Protein AF-A0A919B5L8-F1 (afdb_monomer)

Structure (mmCIF, N/CA/C/O backbone):
data_AF-A0A919B5L8-F1
#
_entry.id   AF-A0A919B5L8-F1
#
loop_
_atom_site.group_PDB
_atom_site.id
_atom_site.type_symbol
_atom_site.label_atom_id
_atom_site.label_alt_id
_atom_site.label_comp_id
_atom_site.label_asym_id
_atom_site.label_entity_id
_atom_site.label_seq_id
_atom_site.pdbx_PDB_ins_code
_atom_site.Cartn_x
_atom_site.Cartn_y
_atom_site.Cartn_z
_atom_site.occupancy
_atom_site.B_iso_or_equiv
_atom_site.auth_seq_id
_atom_site.auth_comp_id
_atom_site.auth_asym_id
_atom_site.auth_atom_id
_atom_site.pdbx_PDB_model_num
ATOM 1 N N . MET A 1 1 ? 1.420 0.100 -23.582 1.00 60.31 1 MET A N 1
ATOM 2 C CA . MET A 1 1 ? 1.614 -1.214 -22.937 1.00 60.31 1 MET A CA 1
ATOM 3 C C . MET A 1 1 ? 2.381 -2.077 -23.911 1.00 60.31 1 MET A C 1
ATOM 5 O O . MET A 1 1 ? 1.952 -2.174 -25.057 1.00 60.31 1 MET A O 1
ATOM 9 N N . ASP A 1 2 ? 3.539 -2.589 -23.513 1.00 67.56 2 ASP A N 1
ATOM 10 C CA . ASP A 1 2 ? 4.320 -3.489 -24.355 1.00 67.56 2 ASP A CA 1
ATOM 11 C C . ASP A 1 2 ? 3.736 -4.912 -24.289 1.00 67.56 2 ASP A C 1
ATOM 13 O O . ASP A 1 2 ? 3.061 -5.302 -23.337 1.00 67.56 2 ASP A O 1
ATOM 17 N N . SER A 1 3 ? 3.939 -5.700 -25.340 1.00 75.19 3 SER A N 1
ATOM 18 C CA . SER A 1 3 ? 3.401 -7.063 -25.433 1.00 75.19 3 SER A CA 1
ATOM 19 C C . SER A 1 3 ? 4.156 -8.077 -24.563 1.00 75.19 3 SER A C 1
ATOM 21 O O . SER A 1 3 ? 3.822 -9.260 -24.583 1.00 75.19 3 SER A O 1
ATOM 23 N N . SER A 1 4 ? 5.172 -7.641 -23.811 1.00 79.81 4 SER A N 1
ATOM 24 C CA . SER A 1 4 ? 6.021 -8.505 -22.981 1.00 79.81 4 SER A CA 1
ATOM 25 C C . SER A 1 4 ? 5.257 -9.142 -21.812 1.00 79.81 4 SER A C 1
ATOM 27 O O . SER A 1 4 ? 5.601 -10.243 -21.385 1.00 79.81 4 SER A O 1
ATOM 29 N N . TRP A 1 5 ? 4.172 -8.504 -21.355 1.00 81.00 5 TRP A N 1
ATOM 30 C CA . TRP A 1 5 ? 3.288 -8.999 -20.294 1.00 81.00 5 TRP A CA 1
ATOM 31 C C . TRP A 1 5 ? 2.205 -9.968 -20.767 1.00 81.00 5 TRP A C 1
ATOM 33 O O . TRP A 1 5 ? 1.547 -10.583 -19.932 1.00 81.00 5 TRP A O 1
ATOM 43 N N . ALA A 1 6 ? 2.010 -10.137 -22.080 1.00 86.06 6 ALA A N 1
ATOM 44 C CA . ALA A 1 6 ? 0.993 -11.041 -22.622 1.00 86.06 6 ALA A CA 1
ATOM 45 C C . ALA A 1 6 ? 1.053 -12.480 -22.048 1.00 86.06 6 ALA A C 1
ATOM 47 O O . ALA A 1 6 ? -0.009 -13.026 -21.749 1.00 86.06 6 ALA A O 1
ATOM 48 N N . PRO A 1 7 ? 2.236 -13.097 -21.835 1.00 91.81 7 PRO A N 1
ATOM 49 C CA . PRO A 1 7 ? 2.331 -14.397 -21.163 1.00 91.81 7 PRO A CA 1
ATOM 50 C C . PRO A 1 7 ? 2.202 -14.352 -19.627 1.00 91.81 7 PRO A C 1
ATOM 52 O O . PRO A 1 7 ? 2.085 -15.412 -19.017 1.00 91.81 7 PRO A O 1
ATOM 55 N N . TYR A 1 8 ? 2.209 -13.172 -18.991 1.00 89.94 8 TYR A N 1
ATOM 56 C CA . TYR A 1 8 ? 2.233 -13.005 -17.526 1.00 89.94 8 TYR A CA 1
ATOM 57 C C . TYR A 1 8 ? 1.131 -12.057 -17.003 1.00 89.94 8 TYR A C 1
ATOM 59 O O . TYR A 1 8 ? 1.432 -11.065 -16.326 1.00 89.94 8 TYR A O 1
ATOM 67 N N . PRO A 1 9 ? -0.156 -12.337 -17.277 1.00 90.00 9 PRO A N 1
ATOM 68 C CA . PRO A 1 9 ? -1.257 -11.451 -16.896 1.00 90.00 9 PRO A CA 1
ATOM 69 C C . PRO A 1 9 ? -1.382 -11.258 -15.376 1.00 90.00 9 PRO A C 1
ATOM 71 O O . PRO A 1 9 ? -1.679 -10.153 -14.926 1.00 90.00 9 PRO A O 1
ATOM 74 N N . ASP A 1 10 ? -1.100 -12.290 -14.576 1.00 90.88 10 ASP A N 1
ATOM 75 C CA . ASP A 1 10 ? -1.184 -12.206 -13.111 1.00 90.88 10 ASP A CA 1
ATOM 76 C C . ASP A 1 10 ? -0.082 -11.320 -12.522 1.00 90.88 10 ASP A C 1
ATOM 78 O O . ASP A 1 10 ? -0.336 -10.492 -11.648 1.00 90.88 10 ASP A O 1
ATOM 82 N N . SER A 1 11 ? 1.145 -11.440 -13.035 1.00 87.81 11 SER A N 1
ATOM 83 C CA . SER A 1 11 ? 2.266 -10.585 -12.629 1.00 87.81 11 SER A CA 1
ATOM 84 C C . SER A 1 11 ? 2.037 -9.131 -13.037 1.00 87.81 11 SER A C 1
ATOM 86 O O . SER A 1 11 ? 2.359 -8.219 -12.270 1.00 87.81 11 SER A O 1
ATOM 88 N N . PHE A 1 12 ? 1.430 -8.909 -14.205 1.00 87.94 12 PHE A N 1
ATOM 89 C CA . PHE A 1 12 ? 0.995 -7.585 -14.635 1.00 87.94 12 PHE A CA 1
ATOM 90 C C . PHE A 1 12 ? -0.077 -7.024 -13.696 1.00 87.94 12 PHE A C 1
ATOM 92 O O . PHE A 1 12 ? 0.077 -5.920 -13.183 1.00 87.94 12 PHE A O 1
ATOM 99 N N . TYR A 1 13 ? -1.129 -7.785 -13.388 1.00 88.00 13 TYR A N 1
ATOM 100 C CA . TYR A 1 13 ? -2.170 -7.339 -12.459 1.00 88.00 13 TYR A CA 1
ATOM 101 C C . TYR A 1 13 ? -1.612 -7.056 -11.056 1.00 88.00 13 TYR A C 1
ATOM 103 O O . TYR A 1 13 ? -1.962 -6.054 -10.431 1.00 88.00 13 TYR A O 1
ATOM 111 N N . GLY A 1 14 ? -0.708 -7.904 -10.568 1.00 86.69 14 GLY A N 1
ATOM 112 C CA . GLY A 1 14 ? 0.017 -7.717 -9.316 1.00 86.69 14 GLY A CA 1
ATOM 113 C C . GLY A 1 14 ? 0.762 -6.385 -9.290 1.00 86.69 14 GLY A C 1
ATOM 114 O O . GLY A 1 14 ? 0.399 -5.464 -8.559 1.00 86.69 14 GLY A O 1
ATOM 115 N N . SER A 1 15 ? 1.788 -6.282 -10.130 1.00 83.00 15 SER A N 1
ATOM 116 C CA . SER A 1 15 ? 2.733 -5.163 -10.126 1.00 83.00 15 SER A CA 1
ATOM 117 C C . SER A 1 15 ? 2.129 -3.855 -10.640 1.00 83.00 15 SER A C 1
ATOM 119 O O . SER A 1 15 ? 2.385 -2.801 -10.066 1.00 83.00 15 SER A O 1
ATOM 121 N N . GLN A 1 16 ? 1.313 -3.896 -11.693 1.00 86.00 16 GLN A N 1
ATOM 122 C CA . GLN A 1 16 ? 0.844 -2.689 -12.369 1.00 86.00 16 GLN A CA 1
ATOM 123 C C . GLN A 1 16 ? -0.503 -2.194 -11.857 1.00 86.00 16 GLN A C 1
ATOM 125 O O . GLN A 1 16 ? -0.760 -1.005 -11.970 1.00 86.00 16 GLN A O 1
ATOM 130 N N . LEU A 1 17 ? -1.377 -3.051 -11.318 1.00 85.56 17 LEU A N 1
ATOM 131 C CA . LEU A 1 17 ? -2.771 -2.659 -11.057 1.00 85.56 17 LEU A CA 1
ATOM 132 C C . LEU A 1 17 ? -3.190 -2.777 -9.589 1.00 85.56 17 LEU A C 1
ATOM 134 O O . LEU A 1 17 ? -3.855 -1.888 -9.063 1.00 85.56 17 LEU A O 1
ATOM 138 N N . SER A 1 18 ? -2.822 -3.861 -8.908 1.00 86.62 18 SER A N 1
ATOM 139 C CA . SER A 1 18 ? -3.293 -4.138 -7.545 1.00 86.62 18 SER A CA 1
ATOM 140 C C . SER A 1 18 ? -2.367 -3.558 -6.473 1.00 86.62 18 SER A C 1
ATOM 142 O O . SER A 1 18 ? -2.794 -2.740 -5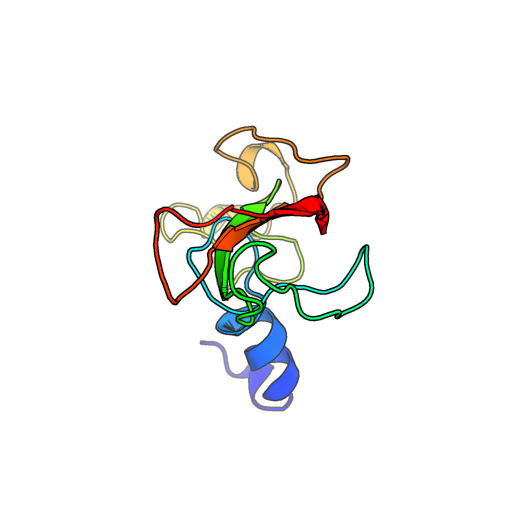.647 1.00 86.62 18 SER A O 1
ATOM 144 N N . VAL A 1 19 ? -1.085 -3.931 -6.506 1.00 87.69 19 VAL A N 1
ATOM 145 C CA . VAL A 1 19 ? -0.053 -3.514 -5.547 1.00 87.69 19 VAL A CA 1
ATOM 146 C C . VAL A 1 19 ? 0.982 -2.587 -6.185 1.00 87.69 19 VAL A C 1
ATOM 148 O O . VAL A 1 19 ? 2.160 -2.647 -5.841 1.00 87.69 19 VAL A O 1
ATOM 151 N N . ALA A 1 20 ? 0.511 -1.685 -7.054 1.00 88.62 20 ALA A N 1
ATOM 152 C CA . ALA A 1 20 ? 1.323 -0.635 -7.668 1.00 88.62 20 ALA A CA 1
ATOM 153 C C . ALA A 1 20 ? 2.235 0.084 -6.642 1.00 88.62 20 ALA A C 1
ATOM 155 O O . ALA A 1 20 ? 1.812 0.258 -5.483 1.00 88.62 20 ALA A O 1
ATOM 156 N N . PRO A 1 21 ? 3.476 0.438 -7.038 1.00 88.25 21 PRO A N 1
ATOM 157 C CA . PRO A 1 21 ? 4.458 1.112 -6.196 1.00 88.25 21 PRO A CA 1
ATOM 158 C C . PRO A 1 21 ? 4.044 2.565 -5.930 1.00 88.25 21 PRO A C 1
ATOM 160 O O . PRO A 1 21 ? 3.016 3.032 -6.419 1.00 88.25 21 PRO A O 1
ATOM 163 N N . GLY A 1 22 ? 4.831 3.252 -5.104 1.00 90.56 22 GLY A N 1
ATOM 164 C CA . GLY A 1 22 ? 4.642 4.675 -4.871 1.00 90.56 22 GLY A CA 1
ATOM 165 C C . GLY A 1 22 ? 3.470 5.061 -3.985 1.00 90.56 22 GLY A C 1
ATOM 166 O O . GLY A 1 22 ? 2.945 4.271 -3.183 1.00 90.56 22 GLY A O 1
ATOM 167 N N . TRP A 1 23 ? 3.124 6.340 -4.086 1.00 92.00 23 TRP A N 1
ATOM 168 C CA . TRP A 1 23 ? 2.037 6.953 -3.342 1.00 92.00 23 TRP A CA 1
ATOM 169 C C . TRP A 1 23 ? 0.710 6.706 -4.048 1.00 92.00 23 TRP A C 1
ATOM 171 O O . TRP A 1 23 ? 0.529 7.043 -5.216 1.00 92.00 23 TRP A O 1
ATOM 181 N N . LYS A 1 24 ? -0.259 6.132 -3.331 1.00 91.12 24 LYS A N 1
ATOM 182 C CA . LYS A 1 24 ? -1.569 5.807 -3.914 1.00 91.12 24 LYS A CA 1
ATOM 183 C C . LYS A 1 24 ? -2.704 5.902 -2.915 1.00 91.12 24 LYS A C 1
ATOM 185 O O . LYS A 1 24 ? -2.544 5.574 -1.739 1.00 91.12 24 LYS A O 1
ATOM 190 N N . VAL A 1 25 ? -3.874 6.279 -3.419 1.00 93.62 25 VAL A N 1
ATOM 191 C CA . VAL A 1 25 ? -5.134 6.262 -2.673 1.00 93.62 25 VAL A CA 1
ATOM 192 C C . VAL A 1 25 ? -5.855 4.941 -2.940 1.00 93.62 25 VAL A C 1
ATOM 194 O O . VAL A 1 25 ? -6.020 4.537 -4.090 1.00 93.62 25 VAL A O 1
ATOM 197 N N . GLY A 1 26 ? -6.288 4.261 -1.880 1.00 91.12 26 GLY A N 1
ATOM 198 C CA . GLY A 1 26 ? -6.963 2.969 -1.980 1.00 91.12 26 GLY A CA 1
ATOM 199 C C . GLY A 1 26 ? -6.079 1.846 -2.533 1.00 91.12 26 GLY A C 1
ATOM 200 O O . GLY A 1 26 ? -4.900 1.714 -2.191 1.00 91.12 26 GLY A O 1
ATOM 201 N N . GLY A 1 27 ? -6.676 1.009 -3.385 1.00 87.56 27 GLY A N 1
ATOM 202 C CA . GLY A 1 27 ? -6.026 -0.155 -3.988 1.00 87.56 27 GLY A CA 1
ATOM 203 C C . GLY A 1 27 ? -5.870 -1.327 -3.020 1.00 87.56 27 GLY A C 1
ATOM 204 O O . GLY A 1 27 ? -6.586 -1.432 -2.024 1.00 87.56 27 GLY A O 1
ATOM 205 N N . TRP A 1 28 ? -4.931 -2.226 -3.320 1.00 88.31 28 TRP A N 1
ATOM 206 C CA . TRP A 1 28 ? -4.609 -3.348 -2.444 1.00 88.31 28 TRP A CA 1
ATOM 207 C C . TRP A 1 28 ? -3.334 -3.059 -1.648 1.00 88.31 28 TRP A C 1
ATOM 209 O O . TRP A 1 28 ? -2.353 -2.552 -2.216 1.00 88.31 28 TRP A O 1
ATOM 219 N N . PRO A 1 29 ? -3.318 -3.367 -0.339 1.00 86.75 29 PRO A N 1
ATOM 220 C CA . PRO A 1 29 ? -2.093 -3.283 0.431 1.00 86.75 29 PRO A CA 1
ATOM 221 C C . PRO A 1 29 ? -1.136 -4.384 -0.042 1.00 86.75 29 PRO A C 1
ATOM 223 O O . PRO A 1 29 ? -1.587 -5.517 -0.176 1.00 86.75 29 PRO A O 1
ATOM 226 N N . PRO A 1 30 ? 0.149 -4.104 -0.317 1.00 84.38 30 PRO A N 1
ATOM 227 C CA . PRO A 1 30 ? 1.165 -5.147 -0.442 1.00 84.38 30 PRO A CA 1
ATOM 228 C C . PRO A 1 30 ? 1.441 -5.814 0.899 1.00 84.38 30 PRO A C 1
ATOM 230 O O . PRO A 1 30 ? 1.194 -5.222 1.953 1.00 84.38 30 PRO A O 1
ATOM 233 N N . TRP A 1 31 ? 1.932 -7.048 0.828 1.00 82.50 31 TRP A N 1
ATOM 234 C CA . TRP A 1 31 ? 2.208 -7.907 1.974 1.00 82.50 31 TRP A CA 1
ATOM 235 C C . TRP A 1 31 ? 3.685 -8.294 1.877 1.00 82.50 31 TRP A C 1
ATOM 237 O O . TRP A 1 31 ? 4.069 -8.997 0.943 1.00 82.50 31 TRP A O 1
ATOM 247 N N . GLY A 1 32 ? 4.519 -7.768 2.774 1.00 80.56 32 GLY A N 1
ATOM 248 C CA . GLY A 1 32 ? 5.972 -7.984 2.733 1.00 80.56 32 GLY A CA 1
ATOM 249 C C . GLY A 1 32 ? 6.583 -8.112 4.121 1.00 80.56 32 GLY A C 1
ATOM 250 O O . GLY A 1 32 ? 7.238 -9.106 4.423 1.00 80.56 32 GLY A O 1
ATOM 251 N N . LEU A 1 33 ? 6.320 -7.132 4.989 1.00 87.56 33 LEU A N 1
ATOM 252 C CA . LEU A 1 33 ? 6.812 -7.140 6.373 1.00 87.56 33 LEU A CA 1
ATOM 253 C C . LEU A 1 33 ? 5.876 -7.826 7.364 1.00 87.56 33 LEU A C 1
ATOM 255 O O . LEU A 1 33 ? 6.325 -8.268 8.420 1.00 87.56 33 LEU A O 1
ATOM 259 N N . THR A 1 34 ? 4.577 -7.871 7.070 1.00 86.44 34 THR A N 1
ATOM 260 C CA . THR A 1 34 ? 3.609 -8.552 7.932 1.00 86.44 34 THR A CA 1
ATOM 261 C C . THR A 1 34 ? 2.707 -9.461 7.130 1.00 86.44 34 THR A C 1
ATOM 263 O O . THR A 1 34 ? 2.434 -9.197 5.960 1.00 86.44 34 THR A O 1
ATOM 266 N N . ASP A 1 35 ? 2.157 -10.459 7.812 1.00 85.31 35 ASP A N 1
ATOM 267 C CA . ASP A 1 35 ? 1.146 -11.341 7.248 1.00 85.31 35 ASP A CA 1
ATOM 268 C C . ASP A 1 35 ? -0.084 -10.576 6.734 1.00 85.31 35 ASP A C 1
ATOM 270 O O . ASP A 1 35 ? -0.435 -9.507 7.263 1.00 85.31 35 ASP A O 1
ATOM 274 N N . PRO A 1 36 ? -0.789 -11.143 5.739 1.00 84.69 36 PRO A N 1
ATOM 275 C CA . PRO A 1 36 ? -1.954 -10.534 5.109 1.00 84.69 36 PRO A CA 1
ATOM 276 C C . PRO A 1 36 ? -3.217 -10.652 5.954 1.00 84.69 36 PRO A C 1
ATOM 278 O O . PRO A 1 36 ? -4.201 -11.304 5.601 1.00 84.69 36 PRO A O 1
ATOM 281 N N . ILE A 1 37 ? -3.182 -10.006 7.110 1.00 87.56 37 ILE A N 1
ATOM 282 C CA . ILE A 1 37 ? -4.260 -10.039 8.085 1.00 87.56 37 ILE A CA 1
ATOM 283 C C . ILE A 1 37 ? -5.166 -8.833 7.855 1.00 87.56 37 ILE A C 1
ATOM 285 O O . ILE A 1 37 ? -4.722 -7.682 7.875 1.00 87.56 37 ILE A O 1
ATOM 289 N N . ALA A 1 38 ? -6.460 -9.105 7.672 1.00 90.69 38 ALA A N 1
ATOM 290 C CA . ALA A 1 38 ? -7.474 -8.065 7.595 1.00 90.69 38 ALA A CA 1
ATOM 291 C C . ALA A 1 38 ? -7.456 -7.198 8.861 1.00 90.69 38 ALA A C 1
ATOM 293 O O . ALA A 1 38 ? -7.345 -7.695 9.983 1.00 90.69 38 ALA A O 1
ATOM 294 N N . ARG A 1 39 ? -7.578 -5.884 8.676 1.00 91.81 39 ARG A N 1
ATOM 295 C CA . ARG A 1 39 ? -7.681 -4.929 9.779 1.00 91.81 39 ARG A CA 1
ATOM 296 C C . ARG A 1 39 ? -9.148 -4.642 10.058 1.00 91.81 39 ARG A C 1
ATOM 298 O O . ARG A 1 39 ? -9.947 -4.546 9.128 1.00 91.81 39 ARG A O 1
ATOM 305 N N . PHE A 1 40 ? -9.491 -4.511 11.332 1.00 96.94 40 PHE A N 1
ATOM 306 C CA . PHE A 1 40 ? -10.857 -4.276 11.782 1.00 96.94 40 PHE A CA 1
ATOM 307 C C . PHE A 1 40 ? -10.902 -3.029 12.653 1.00 96.94 40 PHE A C 1
ATOM 309 O O . PHE A 1 40 ? -10.004 -2.791 13.460 1.00 96.94 40 PHE A O 1
ATOM 316 N N . CYS A 1 41 ? -11.949 -2.232 12.472 1.00 97.94 41 CYS A N 1
ATOM 317 C CA . CYS A 1 41 ? -12.169 -1.027 13.247 1.00 97.94 41 CYS A CA 1
ATOM 318 C C . CYS A 1 41 ? -12.444 -1.397 14.707 1.00 97.94 41 CYS A C 1
ATOM 320 O O . CYS A 1 41 ? -13.334 -2.196 14.992 1.00 97.94 41 CYS A O 1
ATOM 322 N N . THR A 1 42 ? -11.730 -0.776 15.641 1.00 97.56 42 THR A N 1
ATOM 323 C CA . THR A 1 42 ? -11.901 -1.035 17.078 1.00 97.56 42 THR A CA 1
ATOM 324 C C . THR A 1 42 ? -13.206 -0.475 17.647 1.00 97.56 42 THR A C 1
ATOM 326 O O . THR A 1 42 ? -13.628 -0.917 18.710 1.00 97.56 42 THR A O 1
ATOM 329 N N . ALA A 1 43 ? -13.862 0.463 16.952 1.00 98.19 43 ALA A N 1
ATOM 330 C CA . ALA A 1 43 ? -15.126 1.057 17.393 1.00 98.19 43 ALA A CA 1
ATOM 331 C C . ALA A 1 43 ? -16.361 0.229 16.998 1.00 98.19 43 ALA A C 1
ATOM 333 O O . ALA A 1 43 ? -17.289 0.102 17.789 1.00 98.19 43 ALA A O 1
ATOM 334 N N . CYS A 1 44 ? -16.383 -0.337 15.785 1.00 97.88 44 CYS A N 1
ATOM 335 C CA . CYS A 1 44 ? -17.572 -1.011 15.238 1.00 97.88 44 CYS A CA 1
ATOM 336 C C . CYS A 1 44 ? -17.320 -2.424 14.688 1.00 97.88 44 CYS A C 1
ATOM 338 O O . CYS A 1 44 ? -18.258 -3.090 14.265 1.00 97.88 44 CYS A O 1
ATOM 340 N N . GLY A 1 45 ? -16.069 -2.892 14.651 1.00 97.81 45 GLY A N 1
ATOM 341 C CA . GLY A 1 45 ? -15.710 -4.217 14.136 1.00 97.81 45 GLY A CA 1
ATOM 342 C C . GLY A 1 45 ? -15.717 -4.351 12.609 1.00 97.81 45 GLY A C 1
ATOM 343 O O . GLY A 1 45 ? -15.360 -5.413 12.104 1.00 97.81 45 GLY A O 1
ATOM 344 N N . ALA A 1 46 ? -16.073 -3.308 11.851 1.00 98.00 46 ALA A N 1
ATOM 345 C CA . ALA A 1 46 ? -16.067 -3.356 10.389 1.00 98.00 46 ALA A CA 1
ATOM 346 C C . ALA A 1 46 ? -14.651 -3.569 9.828 1.00 98.00 46 ALA A C 1
ATOM 348 O O . ALA A 1 46 ? -13.673 -3.014 10.344 1.00 98.00 46 ALA A O 1
ATOM 349 N N . LYS A 1 47 ? -14.536 -4.344 8.740 1.00 97.00 47 LYS A N 1
ATOM 350 C CA . LYS A 1 47 ? -13.271 -4.505 8.011 1.00 97.00 47 LYS A CA 1
ATOM 351 C C . LYS A 1 47 ? -12.846 -3.149 7.449 1.00 97.00 47 LYS A C 1
ATOM 353 O O . LYS A 1 47 ? -13.598 -2.512 6.718 1.00 97.00 47 LYS A O 1
ATOM 358 N N . MET A 1 48 ? -11.640 -2.719 7.793 1.00 96.62 48 MET A N 1
ATOM 359 C CA . MET A 1 48 ? -11.102 -1.439 7.349 1.00 96.62 48 MET A CA 1
ATOM 360 C C . MET A 1 48 ? -10.636 -1.518 5.896 1.00 96.62 48 MET A C 1
ATOM 362 O O . MET A 1 48 ? -10.158 -2.561 5.437 1.00 96.62 48 MET A O 1
ATOM 366 N N . ALA A 1 49 ? -10.743 -0.395 5.193 1.00 95.31 49 ALA A N 1
ATOM 367 C CA . ALA A 1 49 ? -10.264 -0.240 3.827 1.00 95.31 49 ALA A CA 1
ATOM 368 C C . ALA A 1 49 ? -8.942 0.545 3.813 1.00 95.31 49 ALA A C 1
ATOM 370 O O . ALA A 1 49 ? -8.769 1.455 4.632 1.00 95.31 49 ALA A O 1
ATOM 371 N N . PRO A 1 50 ? -8.001 0.217 2.911 1.00 94.25 50 PRO A N 1
ATOM 372 C CA . PRO A 1 50 ? -6.825 1.048 2.698 1.00 94.25 50 PRO A CA 1
ATOM 373 C C . PRO A 1 50 ? -7.268 2.418 2.174 1.00 94.25 50 PRO A C 1
ATOM 375 O O . PRO A 1 50 ? -8.052 2.508 1.232 1.00 94.25 50 PRO A O 1
ATOM 378 N N . LEU A 1 51 ? -6.767 3.480 2.795 1.00 95.69 51 LEU A N 1
ATOM 379 C CA . LEU A 1 51 ? -6.995 4.860 2.375 1.00 95.69 51 LEU A CA 1
ATOM 380 C C . LEU A 1 51 ? -5.817 5.376 1.561 1.00 95.69 51 LEU A C 1
ATOM 382 O O . LEU A 1 51 ? -6.011 5.880 0.463 1.00 95.69 51 LEU A O 1
ATOM 386 N N . LEU A 1 52 ? -4.607 5.273 2.109 1.00 95.38 52 LEU A N 1
ATOM 387 C CA . LEU A 1 52 ? -3.413 5.883 1.536 1.00 95.38 52 LEU A CA 1
ATOM 388 C C . LEU A 1 52 ? -2.207 4.980 1.773 1.00 95.38 52 LEU A C 1
ATOM 390 O O . LEU A 1 52 ? -1.989 4.510 2.889 1.00 95.38 52 LEU A O 1
ATOM 394 N N . THR A 1 53 ? -1.414 4.771 0.731 1.00 94.50 53 THR A N 1
ATOM 395 C CA . THR A 1 53 ? -0.060 4.227 0.832 1.00 94.50 53 THR A CA 1
ATOM 396 C C . THR A 1 53 ? 0.929 5.344 0.533 1.00 94.50 53 THR A C 1
ATOM 398 O O . THR A 1 53 ? 0.767 6.045 -0.459 1.00 94.50 53 THR A O 1
ATOM 401 N N . ILE A 1 54 ? 1.938 5.490 1.387 1.00 94.62 54 ILE A N 1
ATOM 402 C CA . ILE A 1 54 ? 3.071 6.406 1.246 1.00 94.62 54 ILE A CA 1
ATOM 403 C C . ILE A 1 54 ? 4.323 5.541 1.162 1.00 94.62 54 ILE A C 1
ATOM 405 O O . ILE A 1 54 ? 4.761 4.989 2.173 1.00 94.62 54 ILE A O 1
ATOM 409 N N . ALA A 1 55 ? 4.869 5.370 -0.035 1.00 92.88 55 ALA A N 1
ATOM 410 C CA . ALA A 1 55 ? 6.097 4.611 -0.231 1.00 92.88 55 ALA A CA 1
ATOM 411 C C . ALA A 1 55 ? 7.327 5.514 -0.146 1.00 92.88 55 ALA A C 1
ATOM 413 O O 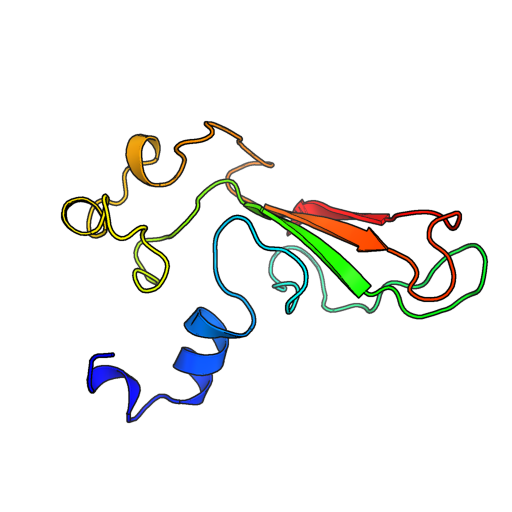. ALA A 1 55 ? 7.255 6.711 -0.413 1.00 92.88 55 ALA A O 1
ATOM 414 N N . SER A 1 56 ? 8.467 4.926 0.225 1.00 92.50 56 SER A N 1
ATOM 415 C CA . SER A 1 56 ? 9.742 5.645 0.156 1.00 92.50 56 SER A CA 1
ATOM 416 C C . SER A 1 56 ? 10.147 5.956 -1.285 1.00 92.50 56 SER A C 1
ATOM 418 O O . SER A 1 56 ? 10.775 6.974 -1.509 1.00 92.50 56 SER A O 1
ATOM 420 N N . ASN A 1 57 ? 9.782 5.100 -2.245 1.00 90.44 57 ASN A N 1
ATOM 421 C CA . ASN A 1 57 ? 10.053 5.293 -3.667 1.00 90.44 57 ASN A CA 1
ATOM 422 C C . ASN A 1 57 ? 8.748 5.187 -4.472 1.00 90.44 57 ASN A C 1
ATOM 424 O O . ASN A 1 57 ? 7.906 4.336 -4.170 1.00 90.44 57 ASN A O 1
ATOM 428 N N . GLU A 1 58 ? 8.609 6.023 -5.498 1.00 88.94 58 GLU A N 1
ATOM 429 C CA . GLU A 1 58 ? 7.472 6.075 -6.423 1.00 88.94 58 GLU A CA 1
ATOM 430 C C . GLU A 1 58 ? 7.459 4.901 -7.411 1.00 88.94 58 GLU A C 1
ATOM 432 O O . GLU A 1 58 ? 6.404 4.355 -7.728 1.00 88.94 58 GLU A O 1
ATOM 437 N N . TRP A 1 59 ? 8.636 4.445 -7.833 1.00 87.44 59 TRP A N 1
ATOM 438 C CA . TRP A 1 59 ? 8.827 3.242 -8.641 1.00 87.44 59 TRP A CA 1
ATOM 439 C C . TRP A 1 59 ? 10.113 2.519 -8.230 1.00 87.44 59 TRP A C 1
ATOM 441 O O . TRP A 1 59 ? 10.871 2.993 -7.380 1.00 87.44 59 TRP A O 1
ATOM 451 N 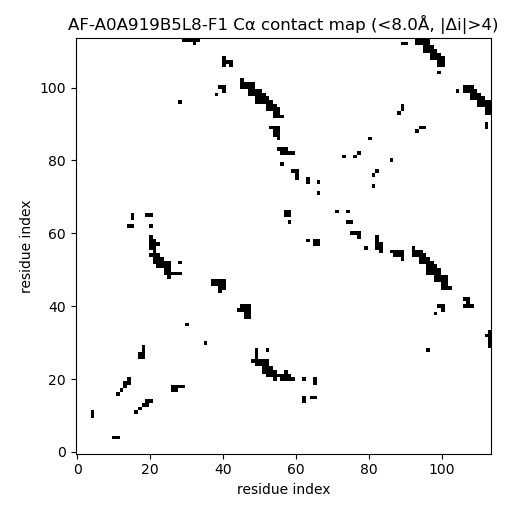N . ASP A 1 60 ? 10.344 1.346 -8.810 1.00 80.31 60 ASP A N 1
ATOM 452 C CA . ASP A 1 60 ? 11.548 0.549 -8.594 1.00 80.31 60 ASP A CA 1
ATOM 453 C C . ASP A 1 60 ? 12.062 -0.032 -9.917 1.00 80.31 60 ASP A C 1
ATOM 455 O O . ASP A 1 60 ? 11.407 0.065 -10.957 1.00 80.31 60 ASP A O 1
ATOM 459 N N . SER A 1 61 ? 13.237 -0.663 -9.878 1.00 75.06 61 SER A N 1
ATOM 460 C CA . SER A 1 61 ? 13.888 -1.245 -11.056 1.00 75.06 61 SER A CA 1
ATOM 461 C C . SER A 1 61 ? 13.104 -2.382 -11.724 1.00 75.06 61 SER A C 1
ATOM 463 O O . SER A 1 61 ? 13.413 -2.730 -12.864 1.00 75.06 61 SER A O 1
ATOM 465 N N . SER A 1 62 ? 12.078 -2.934 -11.073 1.00 73.69 62 SER A N 1
ATOM 466 C CA . SER A 1 62 ? 11.213 -3.989 -11.611 1.00 73.69 62 SER A CA 1
ATOM 467 C C . SER A 1 62 ? 9.883 -3.472 -12.169 1.00 73.69 62 SER A C 1
ATOM 469 O O . SER A 1 62 ? 9.206 -4.191 -12.907 1.00 73.69 62 SER A O 1
ATOM 471 N N . ASN A 1 63 ? 9.501 -2.234 -11.845 1.00 75.94 63 ASN A N 1
ATOM 472 C CA . ASN A 1 63 ? 8.181 -1.701 -12.142 1.00 75.94 63 ASN A CA 1
ATOM 473 C C . ASN A 1 63 ? 8.223 -0.249 -12.627 1.00 75.94 63 ASN A C 1
ATOM 475 O O . ASN A 1 63 ? 8.030 0.693 -11.864 1.00 75.94 63 ASN A O 1
ATOM 479 N N . HIS A 1 64 ? 8.438 -0.084 -13.931 1.00 79.56 64 HIS A N 1
ATOM 480 C CA . HIS A 1 64 ? 8.613 1.234 -14.552 1.00 79.56 64 HIS A CA 1
ATOM 481 C C . HIS A 1 64 ? 7.296 1.802 -15.100 1.00 79.56 64 HIS A C 1
ATOM 483 O O . HIS A 1 64 ? 7.257 2.924 -15.595 1.00 79.56 64 HIS A O 1
ATOM 489 N N . GLY A 1 65 ? 6.198 1.039 -15.031 1.00 80.38 65 GLY A N 1
ATOM 490 C CA . GLY A 1 65 ? 4.909 1.438 -15.608 1.00 80.38 65 GLY A CA 1
ATOM 491 C C . GLY A 1 65 ? 4.257 2.635 -14.912 1.00 80.38 65 GLY A C 1
ATOM 492 O O . GLY A 1 65 ? 3.383 3.270 -15.497 1.00 80.38 65 GLY A O 1
ATOM 493 N N . TRP A 1 66 ? 4.712 2.957 -13.700 1.00 83.88 66 TRP A N 1
ATOM 494 C CA . TRP A 1 66 ? 4.236 4.075 -12.882 1.00 83.88 66 TRP A CA 1
ATOM 495 C C . TRP A 1 66 ? 5.213 5.252 -12.813 1.00 83.88 66 TRP A C 1
ATOM 497 O O . TRP A 1 66 ? 4.983 6.188 -12.052 1.00 83.88 66 TRP A O 1
ATOM 507 N N . VAL A 1 67 ? 6.281 5.239 -13.617 1.00 87.25 67 VAL A N 1
ATOM 508 C CA . VAL A 1 67 ? 7.164 6.404 -13.759 1.00 87.25 67 VAL A CA 1
ATOM 509 C C . VAL A 1 67 ? 6.345 7.564 -14.348 1.00 87.25 67 VAL A C 1
ATOM 511 O O . VAL A 1 67 ? 5.679 7.366 -15.374 1.00 87.25 67 VAL A O 1
ATOM 514 N N . PRO A 1 68 ? 6.374 8.770 -13.750 1.00 84.88 68 PRO A N 1
ATOM 515 C CA . PRO A 1 68 ? 5.721 9.948 -14.315 1.00 84.88 68 PRO A CA 1
ATOM 516 C C . PRO A 1 68 ? 6.130 10.193 -15.771 1.00 84.88 68 PRO A C 1
ATOM 518 O O . PRO A 1 68 ? 7.231 9.838 -16.194 1.00 84.88 68 PRO A O 1
ATOM 521 N N . TYR A 1 69 ? 5.244 10.786 -16.570 1.00 87.19 69 TYR A N 1
ATOM 522 C CA . TYR A 1 69 ? 5.498 10.970 -18.003 1.00 87.19 69 TYR A CA 1
ATOM 523 C C . TYR A 1 69 ? 6.720 11.870 -18.257 1.00 87.19 69 TYR A C 1
ATOM 525 O O . TYR A 1 69 ? 7.533 11.597 -19.140 1.00 87.19 69 TYR A O 1
ATOM 533 N N . GLU A 1 70 ? 6.863 12.915 -17.449 1.00 86.62 70 GLU A N 1
ATOM 534 C CA . GLU A 1 70 ? 7.993 13.839 -17.431 1.00 86.62 70 GLU A CA 1
ATOM 535 C C . GLU A 1 70 ? 9.330 13.162 -17.090 1.00 86.62 70 GLU A C 1
ATOM 537 O O . GLU A 1 70 ? 10.375 13.613 -17.559 1.00 86.62 70 GLU A O 1
ATOM 542 N N . ASP A 1 71 ? 9.287 12.041 -16.366 1.00 85.81 71 ASP A N 1
ATOM 543 C CA . ASP A 1 71 ? 10.456 11.339 -15.831 1.00 85.81 71 ASP A CA 1
ATOM 544 C C . ASP A 1 71 ? 10.775 10.041 -16.588 1.00 85.81 71 ASP A C 1
ATOM 546 O O . ASP A 1 71 ? 11.674 9.295 -16.204 1.00 85.81 71 ASP A O 1
ATOM 550 N N . GLN A 1 72 ? 10.099 9.761 -17.707 1.00 85.50 72 GLN A N 1
ATOM 551 C CA . GLN A 1 72 ? 10.285 8.521 -18.481 1.00 85.50 72 GLN A CA 1
ATOM 552 C C . GLN A 1 72 ? 11.739 8.287 -18.915 1.00 85.50 72 GLN A C 1
ATOM 554 O O . GLN A 1 72 ? 12.209 7.151 -18.928 1.00 85.50 72 GLN A O 1
ATOM 559 N N . ALA A 1 73 ? 12.483 9.355 -19.223 1.00 86.25 73 ALA A N 1
ATOM 560 C CA . ALA A 1 73 ? 13.906 9.266 -19.566 1.00 86.25 73 ALA A CA 1
ATOM 561 C C . ALA A 1 73 ? 14.788 8.813 -18.387 1.00 86.25 73 ALA A C 1
ATOM 563 O O . ALA A 1 73 ? 15.901 8.333 -18.598 1.00 86.25 73 ALA A O 1
ATOM 564 N N . LEU A 1 74 ? 14.290 8.973 -17.161 1.00 82.94 74 LEU A N 1
ATOM 565 C CA . LEU A 1 74 ? 14.952 8.617 -15.911 1.00 82.94 74 LEU A CA 1
ATOM 566 C C . LEU A 1 74 ? 14.407 7.307 -15.320 1.00 82.94 74 LEU A C 1
ATOM 568 O O . LEU A 1 74 ? 14.959 6.820 -14.340 1.00 82.94 74 LEU A O 1
ATOM 572 N N . GLY A 1 75 ? 13.364 6.711 -15.908 1.00 75.56 75 GLY A N 1
ATOM 573 C CA . GLY A 1 75 ? 12.694 5.520 -15.371 1.00 75.56 75 GLY A CA 1
ATOM 574 C C . GLY A 1 75 ? 13.591 4.285 -15.238 1.00 75.56 75 GLY A C 1
ATOM 575 O O . GLY A 1 75 ? 13.338 3.429 -14.397 1.00 75.56 75 GLY A O 1
ATOM 576 N N . SER A 1 76 ? 14.675 4.216 -16.016 1.00 73.81 76 SER A N 1
ATOM 577 C CA . SER A 1 76 ? 15.688 3.157 -15.934 1.00 73.81 76 SER A CA 1
ATOM 578 C C . SER A 1 76 ? 16.760 3.395 -14.864 1.00 73.81 76 SER A C 1
ATOM 580 O O . SER A 1 76 ? 17.578 2.505 -14.623 1.00 73.81 76 SER A O 1
ATOM 582 N N . LEU A 1 77 ? 16.781 4.573 -14.232 1.00 75.56 77 LEU A N 1
ATOM 583 C CA . LEU A 1 77 ? 17.714 4.902 -13.161 1.00 75.56 77 LEU A CA 1
ATOM 584 C C . LEU A 1 77 ? 17.172 4.392 -11.825 1.00 75.56 77 LEU A C 1
ATOM 586 O O . LEU A 1 77 ? 16.106 4.801 -11.373 1.00 75.56 77 LEU A O 1
ATOM 590 N N . ASP A 1 78 ? 17.954 3.541 -11.165 1.00 70.62 78 ASP A N 1
ATOM 591 C CA . ASP A 1 78 ? 17.724 3.121 -9.780 1.00 70.62 78 ASP A CA 1
ATOM 592 C C . ASP A 1 78 ? 18.464 4.073 -8.822 1.00 70.62 78 ASP A C 1
ATOM 594 O O . ASP A 1 78 ? 19.410 3.699 -8.126 1.00 70.62 78 ASP A O 1
ATOM 598 N N . ASP A 1 79 ? 18.102 5.358 -8.884 1.00 77.88 79 ASP A N 1
ATOM 599 C CA . ASP A 1 79 ? 18.658 6.423 -8.044 1.00 77.88 79 ASP A CA 1
ATOM 600 C C . ASP A 1 79 ? 17.548 7.027 -7.182 1.00 77.88 79 ASP A C 1
ATOM 602 O O . ASP A 1 79 ? 16.553 7.548 -7.691 1.00 77.88 79 ASP A O 1
ATOM 606 N N . SER A 1 80 ? 17.746 7.011 -5.863 1.00 73.06 80 SER A N 1
ATOM 607 C CA . SER A 1 80 ? 16.786 7.547 -4.897 1.00 73.06 80 SER A CA 1
ATOM 608 C C . SER A 1 80 ? 16.515 9.042 -5.070 1.00 73.06 80 SER A C 1
ATOM 610 O O . SER A 1 80 ? 15.450 9.509 -4.671 1.00 73.06 80 SER A O 1
ATOM 612 N N . CYS A 1 81 ? 17.417 9.803 -5.696 1.00 76.56 81 CYS A N 1
ATOM 613 C CA . CYS A 1 81 ? 17.168 11.204 -6.044 1.00 76.56 81 CYS A CA 1
ATOM 614 C C . CYS A 1 81 ? 16.071 11.362 -7.103 1.00 76.56 81 CYS A C 1
ATOM 616 O O . CYS A 1 81 ? 15.451 12.423 -7.171 1.00 76.56 81 CYS A O 1
ATOM 618 N N . VAL A 1 82 ? 15.851 10.327 -7.915 1.00 83.56 82 VAL A N 1
ATOM 619 C CA . VAL A 1 82 ? 14.850 10.294 -8.981 1.00 83.56 82 VAL A CA 1
ATOM 620 C C . VAL A 1 82 ? 13.606 9.548 -8.510 1.00 83.56 82 VAL A C 1
ATOM 622 O O . VAL A 1 82 ? 12.503 10.060 -8.650 1.00 83.56 82 VAL A O 1
ATOM 625 N N . THR A 1 83 ? 13.767 8.378 -7.886 1.00 87.00 83 THR A N 1
ATOM 626 C CA . THR A 1 83 ? 12.637 7.537 -7.465 1.00 87.00 83 THR A CA 1
ATOM 627 C C . THR A 1 83 ? 11.940 8.041 -6.202 1.00 87.00 83 THR A C 1
ATOM 629 O O . THR A 1 83 ? 10.860 7.556 -5.886 1.00 87.00 83 THR A O 1
ATOM 632 N N . ASN A 1 84 ? 12.524 8.985 -5.453 1.00 89.25 84 ASN A N 1
ATOM 633 C CA . ASN A 1 84 ? 11.908 9.611 -4.275 1.00 89.25 84 ASN A CA 1
ATOM 634 C C . ASN A 1 84 ? 11.918 11.151 -4.364 1.00 89.25 84 ASN A C 1
ATOM 636 O O . ASN A 1 84 ? 12.594 11.816 -3.566 1.00 89.25 84 ASN A O 1
ATOM 640 N N . PRO A 1 85 ? 11.153 11.756 -5.295 1.00 86.12 85 PRO A N 1
ATOM 641 C CA . PRO A 1 85 ? 11.064 13.212 -5.400 1.00 86.12 85 PRO A CA 1
ATOM 642 C C . PRO A 1 85 ?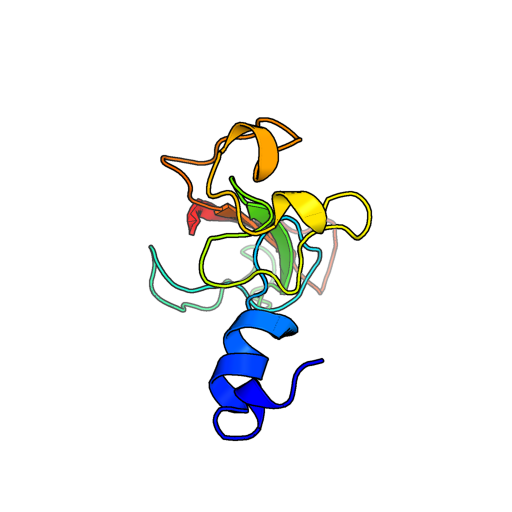 10.627 13.909 -4.095 1.00 86.12 85 PRO A C 1
ATOM 644 O O . PRO A 1 85 ? 11.219 14.940 -3.754 1.00 86.12 85 PRO A O 1
ATOM 647 N N . PRO A 1 86 ? 9.668 13.367 -3.304 1.00 87.75 86 PRO A N 1
ATOM 648 C CA . PRO A 1 86 ? 9.275 13.962 -2.024 1.00 87.75 86 PRO A CA 1
ATOM 649 C C . PRO A 1 86 ? 10.355 13.898 -0.936 1.00 87.75 86 PRO A C 1
ATOM 651 O O . PRO A 1 86 ? 10.227 14.579 0.084 1.00 87.75 86 PRO A O 1
ATOM 654 N N . LYS A 1 87 ? 11.398 13.075 -1.116 1.00 91.06 87 LYS A N 1
ATOM 655 C CA . LYS A 1 87 ? 12.448 12.784 -0.121 1.00 91.06 87 LYS A CA 1
ATOM 656 C C . LYS A 1 87 ? 11.887 12.267 1.206 1.00 91.06 87 LYS A C 1
ATOM 658 O O . LYS A 1 87 ? 12.442 12.520 2.277 1.00 91.06 87 LYS A O 1
ATOM 663 N N . VAL A 1 88 ? 10.779 11.533 1.138 1.00 92.62 88 VAL A N 1
ATOM 664 C CA . VAL A 1 88 ? 10.157 10.891 2.298 1.00 92.62 88 VAL A CA 1
ATOM 665 C C . VAL A 1 88 ? 10.728 9.490 2.431 1.00 92.62 88 VAL A C 1
ATOM 667 O O . VAL A 1 88 ? 10.674 8.702 1.494 1.00 92.62 88 VAL A O 1
ATOM 670 N N . GLN A 1 89 ? 11.273 9.161 3.600 1.00 93.00 89 GLN A N 1
ATOM 671 C CA . GLN A 1 89 ? 11.829 7.837 3.859 1.00 93.00 89 GLN A CA 1
ATOM 672 C C . GLN A 1 89 ? 11.057 7.142 4.974 1.00 93.00 89 GLN A C 1
ATOM 674 O O . GLN A 1 89 ? 11.107 7.536 6.140 1.00 93.00 89 GLN A O 1
ATOM 679 N N . VAL A 1 90 ? 10.359 6.071 4.614 1.00 92.31 90 VAL A N 1
ATOM 680 C CA . VAL A 1 90 ? 9.632 5.215 5.548 1.00 92.31 90 VAL A CA 1
ATOM 681 C C . VAL A 1 90 ? 10.503 4.007 5.854 1.00 92.31 90 VAL A C 1
ATOM 683 O O . VAL A 1 90 ? 10.768 3.198 4.977 1.00 92.31 90 VAL A O 1
ATOM 686 N N . SER A 1 91 ? 10.970 3.897 7.101 1.00 86.44 91 SER A N 1
ATOM 687 C CA . SER A 1 91 ? 11.668 2.730 7.671 1.00 86.44 91 SER A CA 1
ATOM 688 C C . SER A 1 91 ? 12.472 1.890 6.662 1.00 86.44 91 SER A C 1
ATOM 690 O O . SER A 1 91 ? 11.981 0.888 6.164 1.00 86.44 91 SER A O 1
ATOM 692 N N . LYS A 1 92 ? 13.719 2.263 6.355 1.00 85.94 92 LYS A N 1
ATOM 693 C CA . LYS A 1 92 ? 14.601 1.491 5.448 1.00 85.94 92 LYS A CA 1
ATOM 694 C C . LYS A 1 92 ? 14.034 1.214 4.034 1.00 85.94 92 LYS A C 1
ATOM 696 O O . LYS A 1 92 ? 14.374 0.194 3.449 1.00 85.94 92 LYS A O 1
ATOM 701 N N . GLY A 1 93 ? 13.216 2.107 3.474 1.00 87.44 93 GLY A N 1
ATOM 702 C CA . GLY A 1 93 ? 12.716 1.964 2.095 1.00 87.44 93 GLY A CA 1
ATOM 703 C C . GLY A 1 93 ? 11.363 1.256 1.980 1.00 87.44 93 GLY A C 1
ATOM 704 O O . GLY A 1 93 ? 10.942 0.891 0.889 1.00 87.44 93 GLY A O 1
ATOM 705 N N . ASN A 1 94 ? 10.674 1.079 3.102 1.00 91.56 94 ASN A N 1
ATOM 706 C CA . ASN A 1 94 ? 9.340 0.503 3.183 1.00 91.56 94 ASN A CA 1
ATOM 707 C C . ASN A 1 94 ? 8.263 1.526 2.781 1.00 91.56 94 ASN A C 1
ATOM 709 O O . ASN A 1 94 ? 8.552 2.613 2.257 1.00 91.56 94 ASN A O 1
ATOM 713 N N . ARG A 1 95 ? 7.000 1.181 3.030 1.00 92.38 95 ARG A N 1
ATOM 714 C CA . ARG A 1 95 ? 5.836 2.035 2.794 1.00 92.38 95 ARG A CA 1
ATOM 715 C C . ARG A 1 95 ? 4.885 2.057 3.986 1.00 92.38 95 ARG A C 1
ATOM 717 O O . ARG A 1 95 ? 4.645 1.046 4.635 1.00 92.38 95 ARG A O 1
ATOM 724 N N . LEU A 1 96 ? 4.334 3.227 4.278 1.00 94.81 96 LEU A N 1
ATOM 725 C CA . LEU A 1 96 ? 3.320 3.437 5.304 1.00 94.81 96 LEU A CA 1
ATOM 726 C C . LEU A 1 96 ? 1.941 3.271 4.670 1.00 94.81 96 LEU A C 1
ATOM 728 O O . LEU A 1 96 ? 1.638 3.906 3.668 1.00 94.81 96 LEU A O 1
ATOM 732 N N . GLN A 1 97 ? 1.094 2.452 5.273 1.00 94.88 97 GLN A N 1
ATOM 733 C CA . GLN A 1 97 ? -0.300 2.276 4.897 1.00 94.88 97 GLN A CA 1
ATOM 734 C C . GLN A 1 97 ? -1.198 2.869 5.970 1.00 94.88 97 GLN A C 1
ATOM 736 O O . GLN A 1 97 ? -1.017 2.589 7.155 1.00 94.88 97 GLN A O 1
ATOM 741 N N . LEU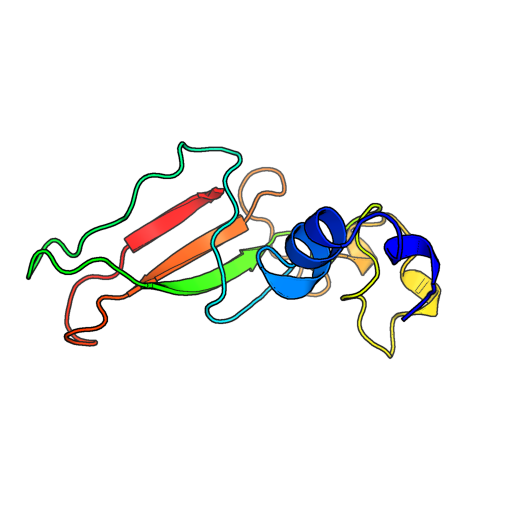 A 1 98 ? -2.186 3.647 5.547 1.00 95.69 98 LEU A N 1
ATOM 742 C CA . LEU A 1 98 ? -3.255 4.178 6.379 1.00 95.69 98 LEU A CA 1
ATOM 743 C C . LEU A 1 98 ? -4.560 3.477 6.018 1.00 95.69 98 LEU A C 1
ATOM 745 O O . LEU A 1 98 ? -4.886 3.329 4.841 1.00 95.69 98 LEU A O 1
ATOM 749 N N . TYR A 1 99 ? -5.309 3.082 7.036 1.00 96.38 99 TYR A N 1
ATOM 750 C CA . TYR A 1 99 ? -6.586 2.396 6.924 1.00 96.38 99 TYR A CA 1
ATOM 751 C C . TYR A 1 99 ? -7.673 3.193 7.626 1.00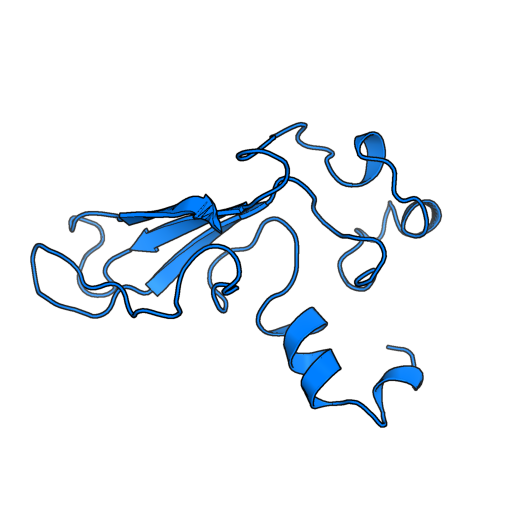 96.38 99 TYR A C 1
ATOM 753 O O . TYR A 1 99 ? -7.455 3.732 8.716 1.00 96.38 99 TYR A O 1
ATOM 761 N N . VAL A 1 100 ? -8.860 3.187 7.028 1.00 97.25 100 VAL A N 1
ATOM 762 C CA . VAL A 1 100 ? -10.052 3.859 7.550 1.00 97.25 100 VAL A CA 1
ATOM 763 C C . VAL A 1 100 ? -11.214 2.893 7.697 1.00 97.25 100 VAL A C 1
ATOM 765 O O . VAL A 1 100 ? -11.302 1.870 7.010 1.00 97.25 100 VAL A O 1
ATOM 768 N N . CYS A 1 101 ? -12.115 3.218 8.619 1.00 97.88 101 CYS A N 1
ATOM 769 C CA . CYS A 1 101 ? -13.385 2.527 8.720 1.00 97.88 101 CYS A CA 1
ATOM 770 C C . CYS A 1 101 ? -14.308 2.995 7.584 1.00 97.88 101 CYS A C 1
ATOM 772 O O . CYS A 1 101 ? -14.478 4.201 7.420 1.00 97.88 101 CYS A O 1
ATOM 774 N N . PRO A 1 102 ? -14.928 2.081 6.821 1.00 96.88 102 PRO A N 1
ATOM 775 C CA . PRO A 1 102 ? -15.885 2.476 5.790 1.00 96.88 102 PRO A CA 1
ATOM 776 C C . PRO A 1 102 ? -17.218 2.983 6.366 1.00 96.88 102 PRO A C 1
ATOM 778 O O . PRO A 1 102 ? -17.928 3.710 5.683 1.00 96.88 102 PRO A O 1
ATOM 781 N N . GLU A 1 103 ? -17.554 2.624 7.610 1.00 98.06 103 GLU A N 1
ATOM 782 C CA . GLU A 1 103 ? -18.849 2.954 8.227 1.00 98.06 103 GLU A CA 1
ATOM 783 C C . GLU A 1 103 ? -18.927 4.395 8.748 1.00 98.06 103 GLU A C 1
ATOM 785 O O . GLU A 1 103 ? -20.011 4.966 8.827 1.00 98.06 103 GLU A O 1
ATOM 790 N N . SER A 1 104 ? -17.795 4.988 9.140 1.00 97.12 104 SER A N 1
ATOM 791 C CA . SER A 1 104 ? -17.751 6.376 9.604 1.00 97.12 104 SER A CA 1
ATOM 792 C C . SER A 1 104 ? -16.330 6.946 9.540 1.00 97.12 104 SER A C 1
ATOM 794 O O . SER A 1 104 ? -15.396 6.273 9.989 1.00 97.12 104 SER A O 1
ATOM 796 N N . PRO A 1 105 ? -16.152 8.190 9.055 1.00 94.62 105 PRO A N 1
ATOM 797 C CA . PRO A 1 105 ? -14.866 8.886 9.100 1.00 94.62 105 PRO A CA 1
ATOM 798 C C . PRO A 1 105 ? -14.454 9.298 10.522 1.00 94.62 105 PRO A C 1
ATOM 800 O O . PRO A 1 105 ? -13.280 9.567 10.754 1.00 94.62 105 PRO A O 1
ATOM 803 N N . ASP A 1 106 ? -15.392 9.327 11.475 1.00 97.25 106 ASP A N 1
ATOM 804 C CA . ASP A 1 106 ? -15.108 9.656 12.879 1.00 97.25 106 ASP A CA 1
ATOM 805 C C . ASP A 1 106 ? -14.551 8.454 13.659 1.00 97.25 106 ASP A C 1
ATOM 807 O O . ASP A 1 106 ? -14.112 8.578 14.805 1.00 97.25 106 ASP A O 1
ATOM 811 N N . HIS A 1 107 ? -14.581 7.260 13.061 1.00 97.81 107 HIS A N 1
ATOM 812 C CA . HIS A 1 107 ? -14.012 6.066 13.669 1.00 97.81 107 HIS A CA 1
ATOM 813 C C . HIS A 1 107 ? -12.476 6.064 13.606 1.00 97.81 107 HIS A C 1
ATOM 815 O O . HIS A 1 107 ? -11.877 6.669 12.718 1.00 97.81 107 HIS A O 1
ATOM 821 N N . PRO A 1 108 ? -11.805 5.318 14.506 1.00 97.56 108 PRO A N 1
ATOM 822 C CA . PRO A 1 108 ? -10.350 5.277 14.546 1.00 97.56 108 PRO A CA 1
ATOM 823 C C . PRO A 1 108 ? -9.717 4.829 13.225 1.00 97.56 108 PRO A C 1
ATOM 825 O O . PRO A 1 108 ? -10.153 3.860 12.596 1.00 97.56 108 PRO A O 1
ATOM 828 N N . HIS A 1 109 ? -8.623 5.495 12.859 1.00 96.62 109 HIS A N 1
ATOM 829 C CA . HIS A 1 109 ? -7.733 5.081 11.779 1.00 96.62 109 HIS A CA 1
ATOM 830 C C . HIS A 1 109 ? -6.651 4.134 12.304 1.00 96.62 109 HIS A C 1
ATOM 832 O O . HIS A 1 109 ? -6.296 4.156 13.481 1.00 96.62 109 HIS A O 1
ATOM 838 N N . THR A 1 110 ? -6.106 3.298 11.426 1.00 95.94 110 THR A N 1
ATOM 839 C CA . THR A 1 110 ? -4.989 2.396 11.747 1.00 95.94 110 THR A CA 1
ATOM 840 C C . THR A 1 110 ? -3.876 2.591 10.734 1.00 95.94 110 THR A C 1
ATOM 842 O O . THR A 1 110 ? -4.148 2.796 9.553 1.00 95.94 110 THR A O 1
ATOM 845 N N . SER A 1 111 ? -2.626 2.512 11.183 1.00 94.38 111 SER A N 1
ATOM 846 C CA . SER A 1 111 ? -1.460 2.578 10.310 1.00 94.38 111 SER A CA 1
ATOM 847 C C . SER A 1 111 ? -0.572 1.344 10.440 1.00 94.38 111 SER A C 1
ATOM 849 O O . SER A 1 111 ? -0.558 0.669 11.470 1.00 94.38 111 SER A O 1
ATOM 851 N N . LEU A 1 112 ? 0.146 1.026 9.364 1.00 93.00 112 LEU A N 1
ATOM 852 C CA . LEU A 1 112 ? 1.036 -0.129 9.274 1.00 93.00 112 LEU A CA 1
ATOM 853 C C . LEU A 1 112 ? 2.205 0.184 8.339 1.00 93.00 112 LEU A C 1
ATOM 855 O O . LEU A 1 112 ? 2.005 0.802 7.299 1.00 93.00 112 LEU A O 1
ATOM 859 N N . ILE A 1 113 ? 3.407 -0.276 8.675 1.00 93.56 113 ILE A N 1
ATOM 860 C CA . ILE A 1 113 ? 4.554 -0.244 7.759 1.00 93.56 113 ILE A CA 1
ATOM 861 C C . ILE A 1 113 ? 4.630 -1.594 7.031 1.00 93.56 113 ILE A C 1
ATOM 863 O O . ILE A 1 113 ? 4.512 -2.636 7.681 1.00 93.56 113 ILE A O 1
ATOM 867 N N . GLN A 1 114 ? 4.789 -1.566 5.706 1.00 88.88 114 GLN A N 1
ATOM 868 C CA . GLN A 1 114 ? 4.911 -2.717 4.798 1.00 88.88 114 GLN A CA 1
ATOM 869 C C . GLN A 1 114 ? 6.114 -2.618 3.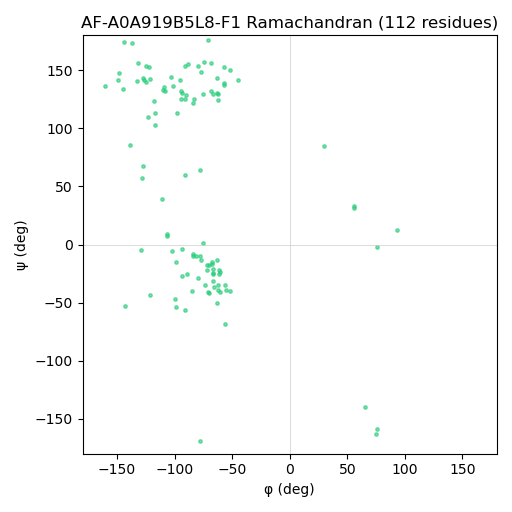877 1.00 88.88 114 GLN A C 1
ATOM 871 O O . GLN A 1 114 ? 6.576 -1.482 3.639 1.00 88.88 114 GLN A O 1
#

Foldseek 3Di:
DDCPCVVPVPVCCCDPPAPDDAKDAFHHDDDDPHDPDFDAFPPPRAGWTWGIKHWLFNDACVHLNR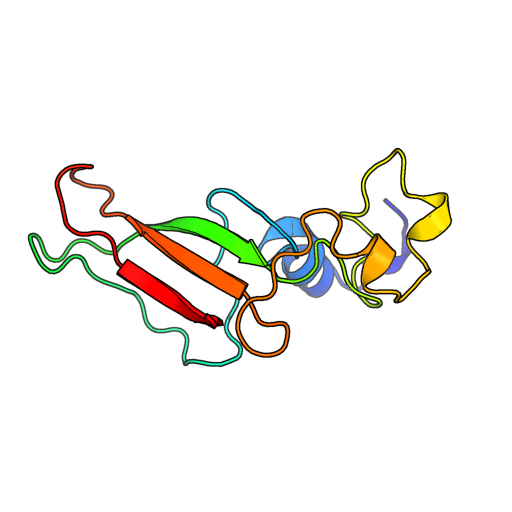QDPVCNVVSNPRDSVRRHVVNDDDDPGWMKIKIAHPVDNPTDIDIDTD

Nearest PDB structures (foldseek):
  6y57-assembly1_Lo  TM=3.760E-01  e=3.740E+00  Homo sapiens
  6lu8-assembly1_W  TM=3.704E-01  e=5.076E+00  Homo sapiens

pLDDT: mean 88.37, std 7.44, range [60.31, 98.19]

Solvent-accessible surface area (backbone atoms only — not comparable to full-atom values): 6777 Å² total; per-residue (Å²): 134,75,75,81,46,72,91,36,58,66,60,43,43,41,55,69,64,39,43,45,64,19,70,42,73,40,72,48,85,69,71,74,72,50,79,90,68,87,50,58,26,91,83,78,62,47,68,40,42,54,46,38,34,46,35,19,34,42,41,49,91,89,43,56,89,67,43,52,83,92,42,53,92,51,42,86,55,88,41,67,82,70,30,19,76,87,70,50,78,32,80,96,66,26,26,40,37,35,29,34,31,82,88,39,88,89,44,66,69,48,76,48,74,57

Radius of gyration: 15.78 Å; Cα contacts (8 Å, |Δi|>4): 187; chains: 1; bounding box: 38×28×43 Å

Secondary structure (DSSP, 8-state):
--GGGTT-HHHHIIIIIIS-SSSEESSPPP-SSS--PPPB-TTT-PBPEEEEEEES-S-BTTB-TTS-GGGGGGTT---HHHH-TT----GGG-EEEEEE-SS-TTSPPEEEE-

Sequence (114 aa):
MDSSWAPYPDSFYGSQLSVAPGWKVGGWPPWGLTDPIARFCTACGAKMAPLLTIASNEWDSSNHGWVPYEDQALGSLDDSCVTNPPKVQVSKGNRLQLYVCPESPDHPHTSLIQ

Mean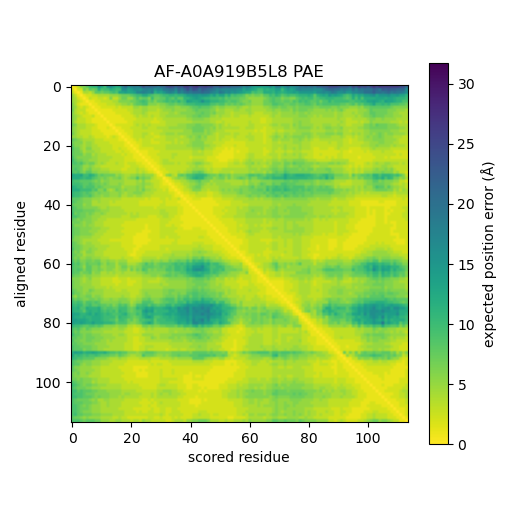 predicted aligned error: 4.95 Å

Organism: NCBI:txid33904